Protein AF-A0AA88L9B1-F1 (afdb_monomer_lite)

Structure (mmCIF, N/CA/C/O backbone):
data_AF-A0AA88L9B1-F1
#
_entry.id   AF-A0AA88L9B1-F1
#
loop_
_atom_site.group_PDB
_atom_site.id
_atom_site.type_symbol
_atom_site.label_atom_id
_atom_site.label_alt_id
_atom_site.label_comp_id
_atom_site.label_asym_id
_atom_site.label_entity_id
_atom_site.label_seq_id
_atom_site.pdbx_PDB_ins_code
_atom_site.Cartn_x
_atom_site.Cartn_y
_atom_site.Cartn_z
_atom_site.occupancy
_atom_site.B_iso_or_equiv
_atom_site.auth_seq_id
_atom_site.auth_comp_id
_atom_site.auth_asym_id
_atom_site.auth_atom_id
_atom_site.pdbx_PDB_model_num
ATOM 1 N N . MET A 1 1 ? -27.713 -16.953 6.875 1.00 42.72 1 MET A N 1
ATOM 2 C CA . MET A 1 1 ? -27.060 -16.476 5.639 1.00 42.72 1 MET A CA 1
ATOM 3 C C . MET A 1 1 ? -26.877 -14.976 5.815 1.00 42.72 1 MET A C 1
ATOM 5 O O . MET A 1 1 ? -27.896 -14.302 5.897 1.00 42.72 1 MET A O 1
ATOM 9 N N . PRO A 1 2 ? -25.663 -14.468 6.092 1.00 42.75 2 PRO A N 1
ATOM 10 C CA . PRO A 1 2 ? -25.488 -13.056 6.415 1.00 42.75 2 PRO A CA 1
ATOM 11 C C . PRO A 1 2 ? -25.586 -12.215 5.138 1.00 42.75 2 PRO A C 1
ATOM 13 O O . PRO A 1 2 ? -25.141 -12.641 4.075 1.00 42.75 2 PRO A O 1
ATOM 16 N N . GLY A 1 3 ? -26.260 -11.074 5.267 1.00 42.62 3 GLY A N 1
ATOM 17 C CA . GLY A 1 3 ? -26.799 -10.285 4.168 1.00 42.62 3 GLY A CA 1
ATOM 18 C C . GLY A 1 3 ? -25.773 -9.506 3.354 1.00 42.62 3 GLY A C 1
ATOM 19 O O . GLY A 1 3 ? -24.752 -9.038 3.861 1.00 42.62 3 GLY A O 1
ATOM 20 N N . GLU A 1 4 ? -26.127 -9.331 2.086 1.00 49.00 4 GLU A N 1
ATOM 21 C CA . GLU A 1 4 ? -25.560 -8.370 1.147 1.00 49.00 4 GLU A CA 1
ATOM 22 C C . GLU A 1 4 ? -25.864 -6.950 1.646 1.00 49.00 4 GLU A C 1
ATOM 24 O O . GLU A 1 4 ? -26.831 -6.303 1.258 1.00 49.00 4 GLU A O 1
ATOM 29 N N . GLY A 1 5 ? -25.064 -6.484 2.604 1.00 41.66 5 GLY A N 1
ATOM 30 C CA . GLY A 1 5 ? -25.000 -5.076 2.960 1.00 41.66 5 GLY A CA 1
ATOM 31 C C . GLY A 1 5 ? -24.162 -4.361 1.913 1.00 41.66 5 GLY A C 1
ATOM 32 O O . GLY A 1 5 ? -22.974 -4.649 1.784 1.00 41.66 5 GLY A O 1
ATOM 33 N N . GLU A 1 6 ? -24.779 -3.448 1.174 1.00 44.94 6 GLU A N 1
ATOM 34 C CA . GLU A 1 6 ? -24.135 -2.542 0.226 1.00 44.94 6 GLU A CA 1
ATOM 35 C C . GLU A 1 6 ? -22.989 -1.794 0.940 1.00 44.94 6 GLU A C 1
ATOM 37 O O . GLU A 1 6 ? -23.193 -0.834 1.688 1.00 44.94 6 GLU A O 1
ATOM 42 N N . ARG A 1 7 ? -21.756 -2.302 0.809 1.00 50.38 7 ARG A N 1
ATOM 43 C CA . ARG A 1 7 ? -20.570 -1.696 1.422 1.00 50.38 7 ARG A CA 1
ATOM 44 C C . ARG A 1 7 ? -20.196 -0.470 0.592 1.00 50.38 7 ARG A C 1
ATOM 46 O O . ARG A 1 7 ? -19.443 -0.573 -0.368 1.00 50.38 7 ARG A O 1
ATOM 53 N N . SER A 1 8 ? -20.736 0.693 0.957 1.00 51.34 8 SER A N 1
ATOM 54 C CA . SER A 1 8 ? -20.293 1.979 0.410 1.00 51.34 8 SER A CA 1
ATOM 55 C C . SER A 1 8 ? -18.825 2.194 0.788 1.00 51.34 8 SER A C 1
ATOM 57 O O . SER A 1 8 ? -18.523 2.444 1.957 1.00 51.34 8 SER A O 1
ATOM 59 N N . ALA A 1 9 ? -17.923 2.060 -0.183 1.00 55.22 9 ALA A N 1
ATOM 60 C CA . ALA A 1 9 ? -16.486 2.203 0.004 1.00 55.22 9 ALA A CA 1
ATOM 61 C C . ALA A 1 9 ? -15.947 3.357 -0.846 1.00 55.22 9 ALA A C 1
ATOM 63 O O . ALA A 1 9 ? -16.268 3.485 -2.029 1.00 55.22 9 ALA A O 1
ATOM 64 N N . THR A 1 10 ? -15.132 4.215 -0.238 1.00 69.88 10 THR A N 1
ATOM 65 C CA . THR A 1 10 ? -14.535 5.363 -0.931 1.00 69.88 10 THR A CA 1
ATOM 66 C C . THR A 1 10 ? -13.288 4.899 -1.675 1.00 69.88 10 THR A C 1
ATOM 68 O O . THR A 1 10 ? -12.412 4.287 -1.070 1.00 69.88 10 THR A O 1
ATOM 71 N N . VAL A 1 11 ? -13.190 5.192 -2.975 1.00 60.81 11 VAL A N 1
ATOM 72 C CA . VAL A 1 11 ? -12.005 4.866 -3.783 1.00 60.81 11 VAL A CA 1
ATOM 73 C C . VAL A 1 11 ? -11.102 6.091 -3.884 1.00 60.81 11 VAL A C 1
ATOM 75 O O . VAL A 1 11 ? -11.473 7.081 -4.516 1.00 60.81 11 VAL A O 1
ATOM 78 N N . ASN A 1 12 ? -9.903 6.022 -3.306 1.00 59.34 12 ASN A N 1
ATOM 79 C CA . ASN A 1 12 ? -8.885 7.057 -3.482 1.00 59.34 12 ASN A CA 1
ATOM 80 C C . ASN A 1 12 ? -7.903 6.650 -4.593 1.00 59.34 12 ASN A C 1
ATOM 82 O O . ASN A 1 12 ? -7.230 5.625 -4.486 1.00 59.34 12 ASN A O 1
ATOM 86 N N . ARG A 1 13 ? -7.835 7.455 -5.663 1.00 60.72 13 ARG A N 1
ATOM 87 C CA . ARG A 1 13 ? -6.857 7.314 -6.753 1.00 60.72 13 ARG A CA 1
ATOM 88 C C . ARG A 1 13 ? -5.924 8.524 -6.735 1.00 60.72 13 ARG A C 1
ATOM 90 O O . ARG A 1 13 ? -6.314 9.574 -7.253 1.00 60.72 13 ARG A O 1
ATOM 97 N N . PRO A 1 14 ? -4.708 8.413 -6.180 1.00 59.06 14 PRO A N 1
ATOM 98 C CA . PRO A 1 14 ? -3.741 9.484 -6.282 1.00 59.06 14 PRO A CA 1
ATOM 99 C C . PRO A 1 14 ? -3.362 9.622 -7.756 1.00 59.06 14 PRO A C 1
ATOM 101 O O . PRO A 1 14 ? -2.849 8.696 -8.385 1.00 59.06 14 PRO A O 1
ATOM 104 N N . SER A 1 15 ? -3.650 10.783 -8.334 1.00 60.50 15 SER A N 1
AT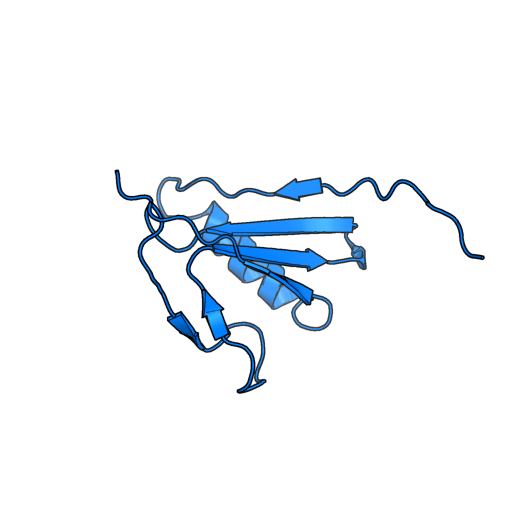OM 105 C CA . SER A 1 15 ? -3.113 11.125 -9.646 1.00 60.50 15 SER A CA 1
ATOM 106 C C . SER A 1 15 ? -1.599 11.340 -9.540 1.00 60.50 15 SER A C 1
ATOM 108 O O . SER A 1 15 ? -1.091 11.767 -8.498 1.00 60.50 15 SER A O 1
ATOM 110 N N . LEU A 1 16 ? -0.874 11.042 -10.622 1.00 59.56 16 LEU A N 1
ATOM 111 C CA . LEU A 1 16 ? 0.522 11.450 -10.805 1.00 59.56 16 LEU A CA 1
ATOM 112 C C . LEU A 1 16 ? 0.568 12.990 -10.821 1.00 59.56 16 LEU A C 1
ATOM 114 O O . LEU A 1 16 ? 0.360 13.615 -11.857 1.00 59.56 16 LEU A O 1
ATOM 118 N N . SER A 1 17 ? 0.746 13.595 -9.648 1.00 60.28 17 SER A N 1
ATOM 119 C CA . SER A 1 17 ? 0.775 15.048 -9.435 1.00 60.28 17 SER A CA 1
ATOM 120 C C . SER A 1 17 ? 2.207 15.536 -9.183 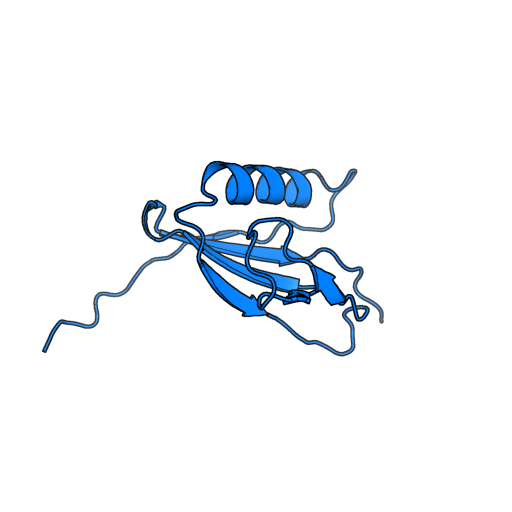1.00 60.28 17 SER A C 1
ATOM 122 O O . SER A 1 17 ? 3.115 14.732 -8.965 1.00 60.28 17 SER A O 1
ATOM 124 N N . LEU A 1 18 ? 2.418 16.858 -9.193 1.00 60.41 18 LEU A N 1
ATOM 125 C CA . LEU A 1 18 ? 3.711 17.486 -8.900 1.00 60.41 18 LEU A CA 1
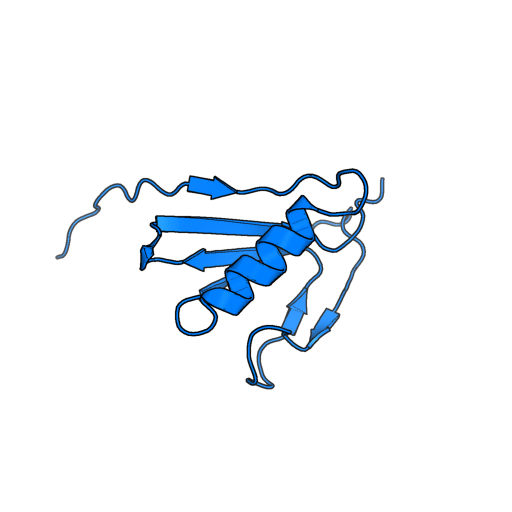ATOM 126 C C . LEU A 1 18 ? 4.287 16.937 -7.585 1.00 60.41 18 LEU A C 1
ATOM 128 O O . LEU A 1 18 ? 3.672 17.048 -6.526 1.00 60.41 18 LEU A O 1
ATOM 132 N N . GLY A 1 19 ? 5.464 16.313 -7.670 1.00 68.00 19 GLY A N 1
ATOM 133 C CA . GLY A 1 19 ? 6.174 15.753 -6.518 1.00 68.00 19 GLY A CA 1
ATOM 134 C C . GLY A 1 19 ? 5.591 14.457 -5.943 1.00 68.00 19 GLY A C 1
ATOM 135 O O . GLY A 1 19 ? 5.974 14.086 -4.840 1.00 68.00 19 GLY A O 1
ATOM 136 N N . ASN A 1 20 ? 4.676 13.770 -6.641 1.00 79.88 20 ASN A N 1
ATOM 137 C CA . ASN A 1 20 ? 4.074 12.500 -6.200 1.00 79.88 20 ASN A CA 1
ATOM 138 C C . ASN A 1 20 ? 3.408 12.567 -4.811 1.00 79.88 20 ASN A C 1
ATOM 140 O O . ASN A 1 20 ? 3.245 11.544 -4.149 1.00 79.88 20 ASN A O 1
ATOM 144 N N . VAL A 1 21 ? 2.984 13.759 -4.370 1.00 83.69 21 VAL A N 1
ATOM 145 C CA . VAL A 1 21 ? 2.460 13.987 -3.011 1.00 83.69 21 VAL A CA 1
ATOM 146 C C . VAL A 1 21 ? 1.290 13.059 -2.693 1.00 83.69 21 VAL A C 1
ATOM 148 O O . VAL A 1 21 ? 1.233 12.502 -1.601 1.00 83.69 21 VAL A O 1
ATOM 151 N N . GLY A 1 22 ? 0.385 12.834 -3.651 1.00 81.25 22 GLY A N 1
ATOM 152 C CA . GLY A 1 22 ? -0.740 11.914 -3.469 1.00 81.25 22 GLY A CA 1
ATOM 153 C C . GLY A 1 22 ? -0.299 10.463 -3.257 1.00 81.25 22 GLY A C 1
ATOM 154 O O . GLY A 1 22 ? -0.839 9.787 -2.386 1.00 81.25 22 GLY A O 1
ATOM 155 N N . GLN A 1 23 ? 0.714 10.004 -3.998 1.00 82.50 23 GLN A N 1
ATOM 156 C CA . GLN A 1 23 ? 1.258 8.652 -3.841 1.00 82.50 23 GLN A CA 1
ATOM 157 C C . GLN A 1 23 ? 1.961 8.496 -2.496 1.00 82.50 23 GLN A C 1
ATOM 159 O O . GLN A 1 23 ? 1.721 7.511 -1.811 1.00 82.50 23 GLN A O 1
ATOM 164 N N . LEU A 1 24 ? 2.772 9.479 -2.096 1.00 86.38 24 LEU A N 1
ATOM 165 C CA . LEU A 1 24 ? 3.490 9.440 -0.822 1.00 86.38 24 LEU A CA 1
ATOM 166 C C . LEU A 1 24 ? 2.537 9.550 0.377 1.00 86.38 24 LEU A C 1
ATOM 168 O O . LEU A 1 24 ? 2.746 8.913 1.403 1.00 86.38 24 LEU A O 1
ATOM 172 N N . SER A 1 25 ? 1.456 10.322 0.237 1.00 87.81 25 SER A N 1
ATOM 173 C CA . SER A 1 25 ? 0.400 10.395 1.252 1.00 87.81 25 SER A CA 1
ATOM 174 C C . SER A 1 25 ? -0.280 9.040 1.440 1.00 87.81 25 SER A C 1
ATOM 176 O O . SER A 1 25 ? -0.582 8.658 2.567 1.00 87.81 25 SER A O 1
ATOM 178 N N . ILE A 1 26 ? -0.491 8.296 0.349 1.00 86.94 26 ILE A N 1
ATOM 179 C CA . ILE A 1 26 ? -0.997 6.926 0.426 1.00 86.94 26 ILE A CA 1
ATOM 180 C C . ILE A 1 26 ? 0.043 5.974 1.013 1.00 86.94 26 ILE A C 1
ATOM 182 O O . ILE A 1 26 ? -0.333 5.157 1.843 1.00 86.94 26 ILE A O 1
ATOM 186 N N . ASP A 1 27 ? 1.326 6.110 0.667 1.00 86.88 27 ASP A N 1
ATOM 187 C CA . ASP A 1 27 ? 2.392 5.296 1.266 1.00 86.88 27 ASP A CA 1
ATOM 188 C C . ASP A 1 27 ? 2.387 5.443 2.801 1.00 86.88 27 ASP A C 1
ATOM 190 O O . ASP A 1 27 ? 2.382 4.445 3.519 1.00 86.88 27 ASP A O 1
ATOM 194 N N . LEU A 1 28 ? 2.291 6.680 3.306 1.00 88.38 28 LEU A N 1
ATOM 195 C CA . LEU A 1 28 ? 2.182 6.957 4.742 1.00 88.38 28 LEU A CA 1
ATOM 196 C C . LEU A 1 28 ? 0.886 6.420 5.352 1.00 88.38 28 LEU A C 1
ATOM 198 O O . LEU A 1 28 ? 0.903 5.933 6.480 1.00 88.38 28 LEU A O 1
ATOM 202 N N . LEU A 1 29 ? -0.236 6.512 4.635 1.00 87.81 29 LEU A N 1
ATOM 203 C CA . LEU A 1 29 ? -1.521 6.001 5.104 1.00 87.81 29 LEU A CA 1
ATOM 204 C C . LEU A 1 29 ? -1.491 4.474 5.230 1.00 87.81 29 LEU A C 1
ATOM 206 O O . LEU A 1 29 ? -1.829 3.957 6.289 1.00 87.81 29 LEU A O 1
ATOM 210 N N . LEU A 1 30 ? -1.026 3.759 4.205 1.00 86.88 30 LEU A N 1
ATOM 211 C CA . LEU A 1 30 ? -0.890 2.301 4.243 1.00 86.88 30 LEU A CA 1
ATOM 212 C C . LEU A 1 30 ? 0.083 1.864 5.343 1.00 86.88 30 LEU A C 1
ATOM 214 O O . LEU A 1 30 ? -0.210 0.934 6.084 1.00 86.88 30 LEU A O 1
ATOM 218 N N . GLN A 1 31 ? 1.193 2.583 5.520 1.00 87.31 31 GLN A N 1
ATOM 219 C CA . GLN A 1 31 ? 2.146 2.293 6.589 1.00 87.31 31 GLN A CA 1
ATOM 220 C C . GLN A 1 31 ? 1.586 2.590 7.992 1.00 87.31 31 GLN A C 1
ATOM 222 O O . GLN A 1 31 ? 1.904 1.881 8.939 1.00 87.31 31 GLN A O 1
ATOM 227 N N . SER A 1 32 ? 0.736 3.611 8.142 1.00 88.19 32 SER A N 1
ATOM 228 C CA . SER A 1 32 ? 0.105 3.952 9.430 1.00 88.19 32 SER A CA 1
ATOM 229 C C . SER A 1 32 ? -0.956 2.937 9.860 1.00 88.19 32 SER A C 1
ATOM 231 O O . SER A 1 32 ? -1.253 2.830 11.048 1.00 88.19 32 SER A O 1
ATOM 233 N N . PHE A 1 33 ? -1.536 2.213 8.901 1.00 86.81 33 PHE A N 1
ATOM 234 C CA . PHE A 1 33 ? -2.540 1.174 9.124 1.00 86.81 33 PHE A CA 1
ATOM 235 C C . PHE A 1 33 ? -2.024 -0.209 8.703 1.00 86.81 33 PHE A C 1
ATOM 237 O O . PHE A 1 33 ? -2.824 -1.052 8.314 1.00 86.81 33 PHE A O 1
ATOM 244 N N . SER A 1 34 ? -0.710 -0.457 8.774 1.00 82.25 34 SER A N 1
ATOM 245 C CA . SER A 1 34 ? -0.079 -1.677 8.242 1.00 82.25 34 SER A CA 1
ATOM 246 C C . SER A 1 34 ? -0.713 -2.977 8.746 1.00 82.25 34 SER A C 1
ATOM 248 O O . SER A 1 34 ? -0.827 -3.929 7.985 1.00 82.25 34 SER A O 1
ATOM 250 N N . ASP A 1 35 ? -1.178 -3.001 9.997 1.00 83.56 35 ASP A N 1
ATOM 251 C CA . ASP A 1 35 ? -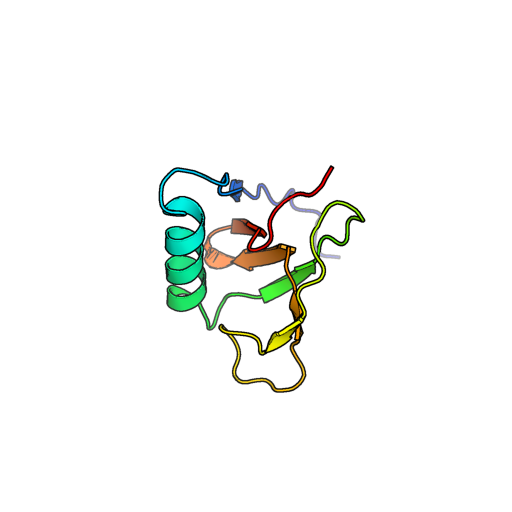1.801 -4.180 10.620 1.00 83.56 35 ASP A CA 1
ATOM 252 C C . ASP A 1 35 ? -3.244 -4.439 10.137 1.00 83.56 35 ASP A C 1
ATOM 254 O O . ASP A 1 35 ? -3.814 -5.497 10.396 1.00 83.56 35 ASP A O 1
ATOM 258 N N . GLU A 1 36 ? -3.854 -3.462 9.462 1.00 84.50 36 GLU A N 1
ATOM 259 C CA . GLU A 1 36 ? -5.253 -3.468 9.013 1.00 84.50 36 GLU A CA 1
ATOM 260 C C . GLU A 1 36 ? -5.392 -3.333 7.484 1.00 84.50 36 GLU A C 1
ATOM 262 O O . GLU A 1 36 ? -6.506 -3.281 6.958 1.00 84.50 36 GLU A O 1
ATOM 267 N N . VAL A 1 37 ? -4.268 -3.219 6.773 1.00 85.50 37 VAL A N 1
ATOM 268 C CA . VAL A 1 37 ? -4.212 -3.095 5.317 1.00 85.50 37 VAL A CA 1
ATOM 269 C C . VAL A 1 37 ? -4.172 -4.487 4.708 1.00 85.50 37 VAL A C 1
ATOM 271 O O . VAL A 1 37 ? -3.233 -5.247 4.921 1.00 85.50 37 VAL A O 1
ATOM 274 N N . GLU A 1 38 ? -5.169 -4.795 3.886 1.00 87.56 38 GLU A N 1
ATOM 275 C CA . GLU A 1 38 ? -5.187 -6.014 3.083 1.00 87.56 38 GLU A CA 1
ATOM 276 C C . GLU A 1 38 ? -4.971 -5.665 1.612 1.00 87.56 38 GLU A C 1
ATOM 278 O O . GLU A 1 38 ? -5.715 -4.869 1.025 1.00 87.56 38 GLU A O 1
ATOM 283 N N . LYS A 1 39 ? -3.964 -6.278 0.986 1.00 87.44 39 LYS A N 1
ATOM 284 C CA . LYS A 1 39 ? -3.813 -6.239 -0.466 1.00 87.44 39 LYS A CA 1
ATOM 285 C C . LYS A 1 39 ? -4.827 -7.185 -1.105 1.00 87.44 39 LYS A C 1
ATOM 287 O O . LYS A 1 39 ? -4.686 -8.402 -1.047 1.00 87.44 39 LYS A O 1
ATOM 292 N N . VAL A 1 40 ? -5.811 -6.619 -1.798 1.00 89.06 40 VAL A N 1
ATOM 293 C CA . VAL A 1 40 ? -6.886 -7.393 -2.446 1.00 89.06 40 VAL A CA 1
ATOM 294 C C . VAL A 1 40 ? -6.620 -7.695 -3.917 1.00 89.06 40 VAL A C 1
ATOM 296 O O . VAL A 1 40 ? -7.329 -8.490 -4.532 1.00 89.06 40 VAL A O 1
ATOM 299 N N . GLY A 1 41 ? -5.603 -7.070 -4.511 1.00 88.44 41 GLY A N 1
ATOM 300 C CA . GLY A 1 41 ? -5.209 -7.371 -5.879 1.00 88.44 41 GLY A CA 1
ATOM 301 C C . GLY A 1 41 ? -4.279 -6.342 -6.501 1.00 88.44 41 GLY A C 1
ATOM 302 O O . GLY A 1 41 ? -3.705 -5.481 -5.836 1.00 88.44 41 GLY A O 1
ATOM 303 N N . TYR A 1 42 ? -4.132 -6.451 -7.815 1.00 88.69 42 TYR A N 1
ATOM 304 C CA . TYR A 1 42 ? -3.323 -5.558 -8.630 1.00 88.69 42 TYR A CA 1
ATOM 305 C C . TYR A 1 42 ? -3.988 -5.322 -9.983 1.00 88.69 42 TYR A C 1
ATOM 307 O O . TYR A 1 42 ? -4.739 -6.162 -10.481 1.00 88.69 42 TYR A O 1
ATOM 315 N N . LEU A 1 43 ? -3.699 -4.174 -10.589 1.00 85.69 43 LEU A N 1
ATOM 316 C CA . LEU A 1 43 ? -4.120 -3.874 -11.952 1.00 85.69 43 LEU A CA 1
ATOM 317 C C . LEU A 1 43 ? -2.930 -4.102 -12.877 1.00 85.69 43 LEU A C 1
ATOM 319 O O . LEU A 1 43 ? -1.934 -3.386 -12.812 1.00 85.69 43 LEU A O 1
ATOM 323 N N . ASN A 1 44 ? -3.041 -5.099 -13.749 1.00 84.81 44 ASN A N 1
ATOM 324 C CA . ASN A 1 44 ? -2.070 -5.332 -14.806 1.00 84.81 44 ASN A CA 1
ATOM 325 C C . ASN A 1 44 ? -2.636 -4.815 -16.129 1.00 84.81 44 ASN A C 1
ATOM 327 O O . ASN A 1 44 ? -3.675 -5.282 -16.594 1.00 84.81 44 ASN A O 1
ATOM 331 N N . HIS A 1 45 ? -1.960 -3.839 -16.723 1.00 83.44 45 HIS A N 1
ATOM 332 C CA . HIS A 1 45 ? -2.329 -3.260 -18.006 1.00 83.44 45 HIS A CA 1
ATOM 333 C C . HIS A 1 45 ? -1.059 -3.109 -18.851 1.00 83.44 45 HIS A C 1
ATOM 335 O O . HIS A 1 45 ? -0.042 -2.703 -18.295 1.00 83.44 45 HIS A O 1
ATOM 341 N N . PRO A 1 46 ? -1.086 -3.365 -20.174 1.00 82.44 46 PRO A N 1
ATOM 342 C CA . PRO A 1 46 ? 0.103 -3.250 -21.029 1.00 82.44 46 PRO A CA 1
ATOM 343 C C . PRO A 1 46 ? 0.765 -1.866 -20.993 1.00 82.44 46 PRO A C 1
ATOM 345 O O . PRO A 1 46 ? 1.969 -1.742 -21.173 1.00 82.44 46 PRO A O 1
ATOM 348 N N . SER A 1 47 ? -0.032 -0.828 -20.737 1.00 82.44 47 SER A N 1
ATOM 349 C CA . SER A 1 47 ? 0.430 0.554 -20.552 1.00 82.44 47 SER A CA 1
ATOM 350 C C . SER A 1 47 ? 1.073 0.830 -19.191 1.00 82.44 47 SER A C 1
ATOM 352 O O . SER A 1 47 ? 1.491 1.952 -18.956 1.00 82.44 47 SER A O 1
ATOM 354 N N . LEU A 1 48 ? 1.100 -0.108 -18.246 1.00 82.25 48 LEU A N 1
ATOM 355 C CA . LEU A 1 48 ? 1.822 0.059 -16.985 1.00 82.25 48 LEU A CA 1
ATOM 356 C C . LEU A 1 48 ? 3.222 -0.525 -17.167 1.00 82.25 48 LEU A C 1
ATOM 358 O O . LEU A 1 48 ? 3.342 -1.683 -17.568 1.00 82.25 48 LEU A O 1
ATOM 362 N N . LEU A 1 49 ? 4.282 0.233 -16.852 1.00 83.00 49 LEU A N 1
ATOM 363 C CA . LEU A 1 49 ? 5.616 -0.378 -16.875 1.00 83.00 49 LEU A CA 1
ATOM 364 C C . LEU A 1 49 ? 5.656 -1.520 -15.851 1.00 83.00 49 LEU A C 1
ATOM 366 O O . LEU A 1 49 ? 5.229 -1.313 -14.706 1.00 83.00 49 LEU A O 1
ATOM 370 N N . PRO A 1 50 ? 6.180 -2.695 -16.239 1.00 79.62 50 PRO A N 1
ATOM 371 C CA . PRO A 1 50 ? 6.269 -3.840 -15.354 1.00 79.62 50 PRO A CA 1
ATOM 372 C C . PRO A 1 50 ? 7.269 -3.531 -14.242 1.00 79.62 50 PRO A C 1
ATOM 374 O O . PRO A 1 50 ? 8.463 -3.354 -14.481 1.00 79.62 50 PRO A O 1
ATOM 377 N N . VAL A 1 51 ? 6.762 -3.467 -13.016 1.00 82.00 51 VAL A N 1
ATOM 378 C CA . VAL A 1 51 ? 7.556 -3.319 -11.797 1.00 82.00 51 VAL A CA 1
ATOM 379 C C . VAL A 1 51 ? 7.181 -4.477 -10.892 1.00 82.00 51 VAL A C 1
ATOM 381 O O . VAL A 1 51 ? 5.997 -4.682 -10.632 1.00 82.00 51 VAL A O 1
ATOM 384 N N . VAL A 1 52 ? 8.185 -5.229 -10.446 1.00 85.06 52 VAL A N 1
ATOM 385 C CA . VAL A 1 52 ? 8.042 -6.313 -9.472 1.00 85.06 52 VAL 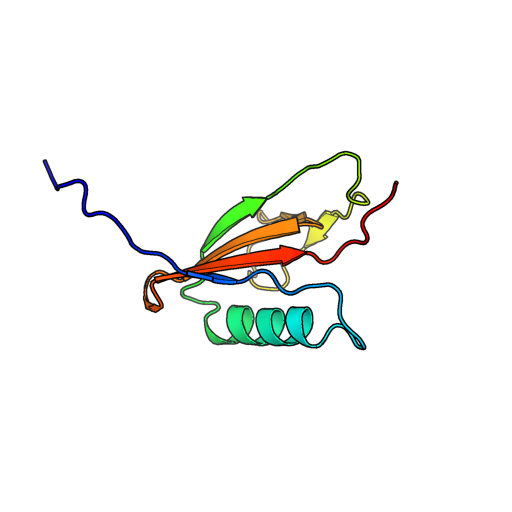A CA 1
ATOM 386 C C . VAL A 1 52 ? 9.084 -6.093 -8.385 1.00 85.06 52 VAL A C 1
ATOM 388 O O . VAL A 1 52 ? 10.253 -5.857 -8.693 1.00 85.06 52 VAL A O 1
ATOM 391 N N . GLY A 1 53 ? 8.668 -6.148 -7.127 1.00 84.00 53 GLY A N 1
ATOM 392 C CA . GLY A 1 53 ? 9.549 -5.945 -5.984 1.00 84.00 53 GLY A CA 1
ATOM 393 C C . GLY A 1 53 ? 9.050 -6.642 -4.727 1.00 84.00 53 GLY A C 1
ATOM 394 O O . GLY A 1 53 ? 8.085 -7.403 -4.760 1.00 84.00 53 GLY A O 1
ATOM 395 N N . HIS A 1 54 ? 9.725 -6.373 -3.617 1.00 80.69 54 HIS A N 1
ATOM 396 C CA . HIS A 1 54 ? 9.285 -6.815 -2.300 1.00 80.69 54 HIS A CA 1
ATOM 397 C C . HIS A 1 54 ? 8.209 -5.872 -1.752 1.00 80.69 54 HIS A C 1
ATOM 399 O O . HIS A 1 54 ? 8.277 -4.665 -2.006 1.00 80.69 54 HIS A O 1
ATOM 405 N N . SER A 1 55 ? 7.239 -6.415 -1.012 1.00 79.31 55 SER A N 1
ATOM 406 C CA . SER A 1 55 ? 6.230 -5.612 -0.322 1.00 79.31 55 SER A CA 1
ATOM 407 C C . SER A 1 55 ? 6.900 -4.617 0.637 1.00 79.31 55 SER A C 1
ATOM 409 O O . SER A 1 55 ? 7.710 -5.019 1.469 1.00 79.31 55 SER A O 1
ATOM 411 N N . PRO A 1 56 ? 6.610 -3.307 0.537 1.00 74.69 56 PRO A N 1
ATOM 412 C CA . PRO A 1 56 ? 7.117 -2.323 1.488 1.00 74.69 56 PRO A CA 1
ATOM 413 C C . PRO A 1 56 ? 6.291 -2.277 2.783 1.00 74.69 56 PRO A C 1
ATOM 415 O O . PRO A 1 56 ? 6.720 -1.638 3.742 1.00 74.69 56 PRO A O 1
ATOM 418 N N . TYR A 1 57 ? 5.113 -2.912 2.806 1.00 76.62 57 TYR A N 1
ATOM 419 C CA . TYR A 1 57 ? 4.168 -2.835 3.926 1.00 76.62 57 TYR A CA 1
ATOM 420 C C . TYR A 1 57 ? 4.050 -4.141 4.710 1.00 76.62 57 TYR A C 1
ATOM 422 O O . TYR A 1 57 ? 3.598 -4.114 5.851 1.00 76.62 57 TYR A O 1
ATOM 430 N N . SER A 1 58 ? 4.475 -5.267 4.134 1.00 73.06 58 SER A N 1
ATOM 431 C CA . SER A 1 58 ? 4.493 -6.559 4.812 1.00 73.06 58 SER A CA 1
ATOM 432 C C . SER A 1 58 ? 5.906 -7.129 4.863 1.00 73.06 58 SER A C 1
ATOM 434 O O . SER A 1 58 ? 6.719 -6.937 3.965 1.00 73.06 58 SER A O 1
ATOM 436 N N . ILE A 1 59 ? 6.202 -7.830 5.957 1.00 70.06 59 ILE A N 1
ATOM 437 C CA . ILE A 1 59 ? 7.464 -8.564 6.146 1.00 70.06 59 ILE A CA 1
ATOM 438 C C . ILE A 1 59 ? 7.349 -9.972 5.529 1.00 70.06 59 ILE A C 1
ATOM 440 O O . ILE A 1 59 ? 8.311 -10.742 5.506 1.00 70.06 59 ILE A O 1
ATOM 444 N N . ASP A 1 60 ? 6.165 -10.326 5.021 1.00 72.12 60 ASP A N 1
ATOM 445 C CA . ASP A 1 60 ? 5.931 -11.622 4.414 1.00 72.12 60 ASP A CA 1
ATOM 446 C C . ASP A 1 60 ? 6.661 -11.715 3.068 1.00 72.12 60 ASP A C 1
ATOM 448 O O . ASP A 1 60 ? 6.426 -10.967 2.119 1.00 72.12 60 ASP A O 1
ATOM 452 N N . VAL A 1 61 ? 7.569 -12.680 2.989 1.00 62.19 61 VAL A N 1
ATOM 453 C CA . VAL A 1 61 ? 8.366 -12.982 1.799 1.00 62.19 61 VAL A CA 1
ATOM 454 C C . VAL A 1 61 ? 7.526 -13.483 0.623 1.00 62.19 61 VAL A C 1
ATOM 456 O O . VAL A 1 61 ? 8.016 -13.466 -0.506 1.00 62.19 61 VAL A O 1
ATOM 459 N N . ALA A 1 62 ? 6.283 -13.914 0.856 1.00 72.38 62 ALA A N 1
ATOM 460 C CA . ALA A 1 62 ? 5.386 -14.372 -0.199 1.00 72.38 62 ALA A CA 1
ATOM 461 C C . ALA A 1 62 ? 4.676 -13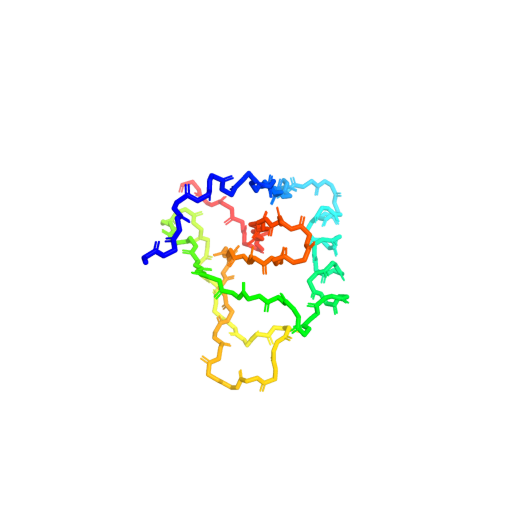.228 -0.950 1.00 72.38 62 ALA A C 1
ATOM 463 O O . ALA A 1 62 ? 4.107 -13.466 -2.020 1.00 72.38 62 ALA A O 1
ATOM 464 N N . GLU A 1 63 ? 4.704 -11.995 -0.433 1.00 75.25 63 GLU A N 1
ATOM 465 C CA . GLU A 1 63 ? 3.941 -10.890 -1.007 1.00 75.25 63 GLU A CA 1
ATOM 466 C C . GLU A 1 63 ? 4.777 -10.062 -1.995 1.00 75.25 63 GLU A C 1
ATOM 468 O O . GLU A 1 63 ? 5.695 -9.316 -1.641 1.00 75.25 63 GLU A O 1
ATOM 473 N N . LEU A 1 64 ? 4.452 -10.206 -3.282 1.00 79.75 64 LEU A N 1
ATOM 474 C CA . LEU A 1 64 ? 5.078 -9.440 -4.358 1.00 79.75 64 LEU A CA 1
ATOM 475 C C . LEU A 1 64 ? 4.451 -8.059 -4.471 1.00 79.75 64 LEU A C 1
ATOM 477 O O . LEU A 1 64 ? 3.231 -7.947 -4.548 1.00 79.75 64 LEU A O 1
ATOM 481 N N . TYR A 1 65 ? 5.286 -7.037 -4.593 1.00 83.31 65 TYR A N 1
ATOM 482 C CA . TYR A 1 65 ? 4.877 -5.677 -4.909 1.00 83.31 65 TYR A CA 1
ATOM 483 C C . TYR A 1 65 ? 4.817 -5.454 -6.421 1.00 83.31 65 TYR A C 1
ATOM 485 O O . TYR A 1 65 ? 5.757 -5.813 -7.135 1.00 83.31 65 TYR A O 1
ATOM 493 N N . LEU A 1 66 ? 3.735 -4.844 -6.907 1.00 86.50 66 LEU A N 1
ATOM 494 C CA . LEU A 1 66 ? 3.484 -4.556 -8.322 1.00 86.50 66 LEU A CA 1
ATOM 495 C C . LEU A 1 66 ? 3.275 -3.054 -8.575 1.00 86.50 66 LEU A C 1
ATOM 497 O O . LEU A 1 66 ? 2.939 -2.285 -7.682 1.00 86.50 66 LEU A O 1
ATOM 501 N N . GLY A 1 67 ? 3.448 -2.615 -9.825 1.00 82.94 67 GLY A N 1
ATOM 502 C CA . GLY A 1 67 ? 3.368 -1.191 -10.192 1.00 82.94 67 GLY A CA 1
ATOM 503 C C . GLY A 1 67 ? 1.995 -0.522 -10.006 1.00 82.94 67 GLY A C 1
ATOM 504 O O . GLY A 1 67 ? 1.919 0.710 -10.000 1.00 82.94 67 GLY A O 1
ATOM 505 N N . CYS A 1 68 ? 0.921 -1.303 -9.868 1.00 87.69 68 CYS A N 1
ATOM 506 C CA . CYS A 1 68 ? -0.420 -0.807 -9.574 1.00 87.69 68 CYS A CA 1
ATOM 507 C C . CYS A 1 68 ? -1.186 -1.808 -8.707 1.00 87.69 68 CYS A C 1
ATOM 509 O O . CYS A 1 68 ? -1.497 -2.912 -9.157 1.00 87.69 68 CYS A O 1
ATOM 511 N N . GLU A 1 69 ? -1.505 -1.421 -7.479 1.00 89.38 69 GLU A N 1
ATOM 512 C CA . GLU A 1 69 ? -2.066 -2.309 -6.461 1.00 89.38 69 GLU A CA 1
ATOM 513 C C . GLU A 1 69 ? -3.330 -1.738 -5.840 1.00 89.38 69 GLU A C 1
ATOM 515 O O . GLU A 1 69 ? -3.543 -0.523 -5.821 1.00 89.38 69 GLU A O 1
ATOM 520 N N . VAL A 1 70 ? -4.176 -2.637 -5.346 1.00 89.88 70 VAL A N 1
ATOM 521 C CA . VAL A 1 70 ? -5.432 -2.292 -4.689 1.00 89.88 70 VAL A CA 1
ATOM 522 C C . VAL A 1 70 ? -5.405 -2.830 -3.269 1.00 89.88 70 VAL A C 1
ATOM 524 O O . VAL A 1 70 ? -5.196 -4.024 -3.048 1.00 89.88 70 VAL A O 1
ATOM 527 N N . TYR A 1 71 ? -5.654 -1.931 -2.327 1.00 89.62 71 TYR A N 1
ATOM 528 C CA . TYR A 1 71 ? -5.668 -2.192 -0.898 1.00 89.62 71 TYR A CA 1
ATOM 529 C C . TYR A 1 71 ? -7.036 -1.856 -0.312 1.00 89.62 71 TYR A C 1
ATOM 531 O O . TYR A 1 71 ? -7.693 -0.911 -0.760 1.00 89.62 71 TYR A O 1
ATOM 539 N N . ILE A 1 72 ? -7.453 -2.603 0.705 1.00 90.06 72 ILE A N 1
ATOM 540 C CA . ILE A 1 72 ? -8.646 -2.314 1.502 1.00 90.06 72 ILE A CA 1
ATOM 541 C C . ILE A 1 72 ? -8.229 -2.042 2.941 1.00 90.06 72 ILE A C 1
ATOM 543 O O . ILE A 1 72 ? -7.367 -2.721 3.492 1.00 90.06 72 ILE A O 1
ATOM 547 N N . ILE A 1 73 ? -8.863 -1.033 3.534 1.00 88.31 73 ILE A N 1
ATOM 548 C CA . ILE A 1 73 ? -8.796 -0.744 4.964 1.00 88.31 73 ILE A CA 1
ATOM 549 C C . ILE A 1 73 ? -10.227 -0.773 5.492 1.00 88.31 73 ILE A C 1
ATOM 551 O O . ILE A 1 73 ? -10.970 0.210 5.380 1.00 88.31 73 ILE A O 1
ATOM 555 N N . ASP A 1 74 ? -10.625 -1.911 6.059 1.00 85.56 74 ASP A N 1
ATOM 556 C CA . ASP A 1 74 ? -12.008 -2.166 6.479 1.00 85.56 74 ASP A CA 1
ATOM 557 C C . ASP A 1 74 ? -12.493 -1.170 7.540 1.00 85.56 74 ASP A C 1
ATOM 559 O O . ASP A 1 74 ? -13.617 -0.665 7.463 1.00 85.56 74 ASP A O 1
ATOM 563 N N . LYS A 1 75 ? -11.627 -0.805 8.493 1.00 84.94 75 LYS A N 1
ATOM 564 C CA . LYS A 1 75 ? -11.940 0.166 9.556 1.00 84.94 75 LYS A CA 1
ATOM 565 C C . LYS A 1 75 ? -12.312 1.543 9.021 1.00 84.94 75 LYS A C 1
ATOM 567 O O . LYS A 1 75 ? -13.166 2.217 9.594 1.00 84.94 75 LYS A O 1
ATOM 572 N N . LEU A 1 76 ? -11.691 1.951 7.916 1.00 84.88 76 LEU A N 1
ATOM 573 C CA . LEU A 1 76 ? -11.965 3.227 7.255 1.00 84.88 76 LEU A CA 1
ATOM 574 C C . LEU A 1 76 ? -13.010 3.101 6.140 1.00 84.88 76 LEU A C 1
ATOM 576 O O . LEU A 1 76 ? -13.384 4.117 5.557 1.00 84.88 76 LEU A O 1
ATOM 580 N N . LYS A 1 77 ? -13.476 1.879 5.833 1.00 87.19 77 LYS A N 1
ATOM 581 C CA . LYS A 1 77 ? -14.285 1.568 4.641 1.00 87.19 77 LYS A CA 1
ATOM 582 C C . LYS A 1 77 ? -13.669 2.183 3.377 1.00 87.19 77 LYS A C 1
ATOM 584 O O . LYS A 1 77 ? -14.361 2.779 2.546 1.00 87.19 77 LYS A O 1
ATOM 589 N N . LEU A 1 78 ? -12.344 2.090 3.277 1.00 86.56 78 LEU A N 1
ATOM 590 C CA . LEU A 1 78 ? -11.552 2.757 2.253 1.00 86.56 78 LEU A CA 1
ATOM 591 C C . LEU A 1 78 ? -10.934 1.721 1.322 1.00 86.56 78 LEU A C 1
ATOM 593 O O . LEU A 1 78 ? -10.315 0.762 1.778 1.00 86.56 78 LEU A O 1
ATOM 597 N N . ILE A 1 79 ? -11.074 1.956 0.021 1.00 88.75 79 ILE A N 1
ATOM 598 C CA . ILE A 1 79 ? -10.345 1.235 -1.016 1.00 88.75 79 ILE A CA 1
ATOM 599 C C . ILE A 1 79 ? -9.308 2.196 -1.584 1.00 88.75 79 ILE A C 1
ATOM 601 O O . ILE A 1 79 ? -9.618 3.311 -2.016 1.00 88.75 79 ILE A O 1
ATOM 605 N N . VAL A 1 80 ? -8.058 1.766 -1.585 1.00 88.19 80 VAL A N 1
ATOM 606 C CA . VAL A 1 80 ? -6.924 2.561 -2.037 1.00 88.19 80 VAL A CA 1
ATOM 607 C C . VAL A 1 80 ? -6.345 1.905 -3.275 1.00 88.19 80 VAL A C 1
ATOM 609 O O . VAL A 1 80 ? -5.975 0.736 -3.244 1.00 88.19 80 VAL A O 1
ATOM 612 N N . VAL A 1 81 ? -6.257 2.657 -4.370 1.00 88.38 81 VAL A N 1
ATOM 613 C CA . VAL A 1 81 ? -5.571 2.203 -5.584 1.00 88.38 81 VAL A CA 1
ATOM 614 C C . VAL A 1 81 ? -4.262 2.964 -5.679 1.00 88.38 81 VAL A C 1
ATOM 616 O O . VAL A 1 81 ? -4.271 4.169 -5.917 1.00 88.38 81 VAL A O 1
ATOM 619 N N . GLN A 1 82 ? -3.144 2.272 -5.498 1.00 86.75 82 GLN A N 1
ATOM 620 C CA . GLN A 1 82 ? -1.818 2.873 -5.508 1.00 86.75 82 GLN A CA 1
ATOM 621 C C . GLN A 1 82 ? -1.139 2.600 -6.852 1.00 86.75 82 GLN A C 1
ATOM 623 O O . GLN A 1 82 ? -0.866 1.454 -7.195 1.00 86.75 82 GLN A O 1
ATOM 628 N N . ILE A 1 83 ? -0.862 3.661 -7.616 1.00 86.50 83 ILE A N 1
ATOM 629 C CA . ILE A 1 83 ? -0.128 3.595 -8.889 1.00 86.50 83 ILE A CA 1
ATOM 630 C C . ILE A 1 83 ? 1.272 4.140 -8.645 1.00 86.50 83 ILE A C 1
ATOM 632 O O . ILE A 1 83 ? 1.416 5.290 -8.241 1.00 86.50 83 ILE A O 1
ATOM 636 N N . ARG A 1 84 ? 2.299 3.326 -8.886 1.00 81.12 84 ARG A N 1
ATOM 637 C CA . ARG A 1 84 ? 3.712 3.653 -8.597 1.00 81.12 84 ARG A CA 1
ATOM 638 C C . ARG A 1 84 ? 4.600 3.610 -9.826 1.00 81.12 84 ARG A C 1
ATOM 640 O O . ARG A 1 84 ? 5.757 4.017 -9.789 1.00 81.12 84 ARG A O 1
ATOM 647 N N . THR A 1 85 ? 4.025 3.148 -10.923 1.00 80.81 85 THR A N 1
ATOM 648 C CA . THR A 1 85 ? 4.646 3.098 -12.231 1.00 80.81 85 THR A CA 1
ATOM 649 C C . THR A 1 85 ? 4.075 4.178 -13.147 1.00 80.81 85 THR A C 1
ATOM 651 O O . THR A 1 85 ? 2.971 4.685 -12.932 1.00 80.81 85 THR A O 1
ATOM 654 N N . LEU A 1 86 ? 4.840 4.548 -14.171 1.00 77.50 86 LEU A N 1
ATOM 655 C CA . LEU A 1 86 ? 4.368 5.468 -15.198 1.00 77.50 86 LEU A CA 1
ATOM 656 C C . LEU A 1 86 ? 3.455 4.732 -16.179 1.00 77.50 86 LEU A C 1
ATOM 658 O O . LEU A 1 86 ? 3.629 3.540 -16.446 1.00 77.50 86 LEU A O 1
ATOM 662 N N . LEU A 1 87 ? 2.506 5.477 -16.741 1.00 78.81 87 LEU A N 1
ATOM 663 C CA . LEU A 1 87 ? 1.691 5.008 -17.851 1.00 78.81 87 LEU A CA 1
ATOM 664 C C . LEU A 1 87 ? 2.434 5.264 -19.166 1.00 78.81 87 LEU A C 1
ATOM 666 O O . LEU A 1 87 ? 2.764 6.407 -19.486 1.00 78.81 87 LEU A O 1
ATOM 670 N N . THR A 1 88 ? 2.699 4.207 -19.921 1.00 76.38 88 THR A N 1
ATOM 671 C CA . THR A 1 88 ? 3.272 4.248 -21.266 1.00 76.38 88 THR A CA 1
ATOM 672 C C . THR A 1 88 ? 2.170 4.171 -22.311 1.00 76.38 88 THR A C 1
ATOM 674 O O . THR A 1 88 ? 1.136 3.542 -22.097 1.00 76.38 88 THR A O 1
ATOM 677 N N . LYS A 1 89 ? 2.385 4.842 -23.440 1.00 59.97 89 LYS A N 1
ATOM 678 C CA . LYS A 1 89 ? 1.417 4.898 -24.537 1.00 59.97 89 LYS A CA 1
ATOM 679 C C . LYS A 1 89 ? 1.305 3.564 -25.268 1.00 59.97 89 LYS A C 1
ATOM 681 O O . LYS A 1 89 ? 2.362 2.925 -25.455 1.00 59.97 89 LYS A O 1
#

Radius of gyration: 14.02 Å; chains: 1; bounding box: 37×34×35 Å

InterPro domains:
  IPR016562 Proteasome assembly chaperone 2, eukaryotic [PTHR12970] (9-89)
  IPR019151 Proteasome assembly chaperone 2 [PF09754] (16-81)
  IPR038389 Proteasome assembly chaperone 2 superfamily [G3DSA:3.40.50.10900] (8-89)

Foldseek 3Di:
DDDDDPLDAAEDDQDPDVPSVSLVVVVVVCQVCLVQKDFPFFDDDPQFPWDWDDDPSDPDPPDIDTQWTWIARVVRSYIYIHHNTGGHD

Organism: Artemia franciscana (NCBI:txid6661)

Sequence (89 aa):
MPGEGERSATVNRPSLSLGNVGQLSIDLLLQSFSDEVEKVGYLNHPSLLPVVGHSPYSIDVAELYLGCEVYIIDKLKLIVVQIRTLLTK

pLDDT: mean 77.05, std 13.42, range [41.66, 90.06]

Secondary structure (DSSP, 8-state):
---------EEE-----GGGHHHHHHHHHHHHTTTTEEEEEE---TTB---EEE-SS---TT-EEESEEEEEEGGGTEEEEEE-SPBP-